Protein AF-A0A6B3HE73-F1 (afdb_monomer)

Solvent-accessible surface area (backbone atoms only — not comparable to full-atom values): 3276 Å² total; per-residue (Å²): 131,60,68,67,61,52,52,56,56,14,59,61,15,85,71,58,45,70,86,51,75,62,65,53,49,52,54,49,50,45,52,75,50,85,40,76,88,69,74,97,74,87,82,83,91,58,58,73,63,127

Structure (mmCIF, N/CA/C/O backbone):
data_AF-A0A6B3HE73-F1
#
_entry.id   AF-A0A6B3HE73-F1
#
loop_
_atom_site.group_PDB
_atom_site.id
_atom_site.type_symbol
_atom_site.label_atom_id
_atom_site.label_alt_id
_atom_site.label_comp_id
_atom_site.label_asym_id
_atom_sit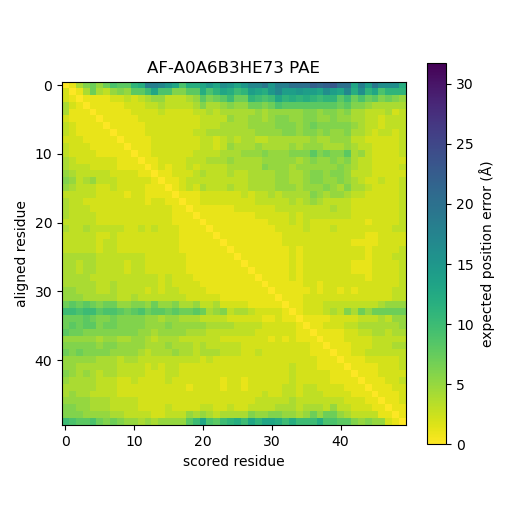e.label_entity_id
_atom_site.label_seq_id
_atom_site.pdbx_PDB_ins_code
_atom_site.Cartn_x
_atom_site.Cartn_y
_atom_site.Cartn_z
_atom_site.occupancy
_atom_site.B_iso_or_equiv
_atom_site.auth_seq_id
_atom_site.auth_comp_id
_atom_site.auth_asym_id
_atom_site.auth_atom_id
_atom_site.pdbx_PDB_model_num
ATOM 1 N N . LYS A 1 1 ? -0.429 -0.603 21.678 1.00 68.94 1 LYS A N 1
ATOM 2 C CA . LYS A 1 1 ? -1.512 0.408 21.647 1.00 68.94 1 LYS A CA 1
ATOM 3 C C . LYS A 1 1 ? -2.683 -0.187 22.398 1.00 68.94 1 LYS A C 1
ATOM 5 O O . LYS A 1 1 ? -2.806 -1.405 22.353 1.00 68.94 1 LYS A O 1
ATOM 10 N N . ASP A 1 2 ? -3.464 0.620 23.102 1.00 92.50 2 ASP A N 1
ATOM 11 C CA . ASP A 1 2 ? -4.733 0.137 23.647 1.00 92.50 2 ASP A CA 1
ATOM 12 C C . ASP A 1 2 ? -5.701 -0.245 22.510 1.00 92.50 2 A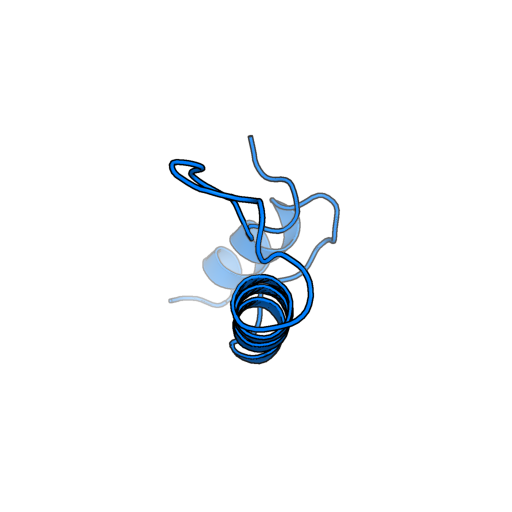SP A C 1
ATOM 14 O O . ASP A 1 2 ? -5.538 0.176 21.357 1.00 92.50 2 ASP A O 1
ATOM 18 N N . GLU A 1 3 ? -6.670 -1.102 22.827 1.00 91.00 3 GLU A N 1
ATOM 19 C CA . GLU A 1 3 ? -7.655 -1.611 21.865 1.00 91.00 3 GLU A CA 1
ATOM 20 C C . GLU A 1 3 ? -8.531 -0.491 21.299 1.00 91.00 3 GLU A C 1
ATOM 22 O O . GLU A 1 3 ? -8.857 -0.507 20.114 1.00 91.00 3 GLU A O 1
ATOM 27 N N . GLU A 1 4 ? -8.834 0.528 22.105 1.00 92.88 4 GLU A N 1
ATOM 28 C CA . GLU A 1 4 ? -9.607 1.695 21.679 1.00 92.88 4 GLU A CA 1
ATOM 29 C C . GLU A 1 4 ? -8.894 2.469 20.560 1.00 92.88 4 GLU A C 1
ATOM 31 O O . GLU A 1 4 ? -9.495 2.804 19.539 1.00 92.88 4 GLU A O 1
ATOM 36 N N . THR A 1 5 ? -7.585 2.702 20.689 1.00 93.25 5 THR A N 1
ATOM 37 C CA . THR A 1 5 ? -6.797 3.355 19.639 1.00 93.25 5 THR A CA 1
ATOM 38 C C . THR A 1 5 ? -6.746 2.500 18.379 1.00 93.25 5 THR A C 1
ATOM 40 O O . THR A 1 5 ? -6.809 3.045 17.278 1.00 93.25 5 THR A O 1
ATOM 43 N N . VAL A 1 6 ? -6.626 1.177 18.514 1.00 91.75 6 VAL A N 1
ATOM 44 C CA . VAL A 1 6 ? -6.621 0.251 17.371 1.00 91.75 6 VAL A CA 1
ATOM 45 C C . VAL A 1 6 ? -7.964 0.294 16.641 1.00 91.75 6 VAL A C 1
ATOM 47 O O . VAL A 1 6 ? -7.976 0.465 15.423 1.00 91.75 6 VAL A O 1
ATOM 50 N N . ALA A 1 7 ? -9.079 0.229 17.370 1.00 92.25 7 ALA A N 1
ATOM 51 C CA . ALA A 1 7 ? -10.425 0.314 16.812 1.00 92.25 7 ALA A CA 1
ATOM 52 C C . ALA A 1 7 ? -10.670 1.663 16.121 1.00 92.25 7 ALA A C 1
ATOM 54 O O . ALA A 1 7 ? -11.133 1.706 14.982 1.00 92.25 7 ALA A O 1
ATOM 55 N N . ARG A 1 8 ? -10.265 2.772 16.755 1.00 92.12 8 ARG A N 1
ATOM 56 C CA . ARG A 1 8 ? -10.363 4.109 16.156 1.00 92.12 8 ARG A CA 1
ATOM 57 C C . ARG A 1 8 ? -9.567 4.213 14.858 1.00 92.12 8 ARG A C 1
ATOM 59 O O . ARG A 1 8 ? -10.048 4.809 13.905 1.00 92.12 8 ARG A O 1
ATOM 66 N N . MET A 1 9 ? -8.360 3.648 14.808 1.00 91.81 9 MET A N 1
ATOM 67 C CA . MET A 1 9 ? -7.541 3.639 13.591 1.00 91.81 9 MET A CA 1
ATOM 68 C C . MET A 1 9 ? -8.137 2.753 12.493 1.00 91.81 9 MET A C 1
ATOM 70 O O . MET A 1 9 ? -8.057 3.113 11.323 1.00 91.81 9 MET A O 1
ATOM 74 N N . ALA A 1 10 ? -8.751 1.623 12.852 1.00 93.00 10 ALA A N 1
ATOM 75 C CA . ALA A 1 10 ? -9.419 0.742 11.898 1.00 93.00 10 ALA A CA 1
ATOM 76 C C . ALA A 1 10 ? -10.629 1.411 11.225 1.00 93.00 10 ALA A C 1
ATOM 78 O O . ALA A 1 10 ? -10.884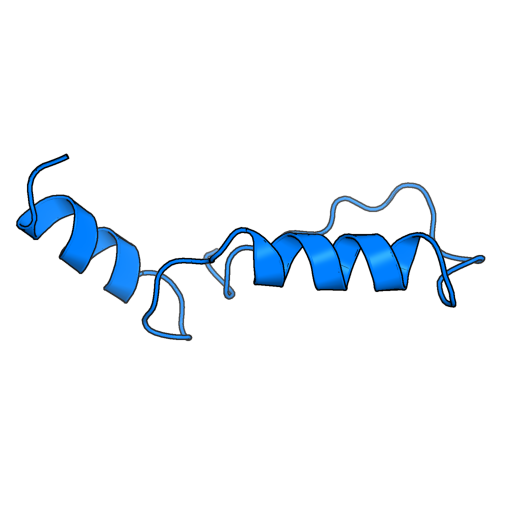 1.145 10.058 1.00 93.00 10 ALA A O 1
ATOM 79 N N . ALA A 1 11 ? -11.323 2.313 11.924 1.00 93.56 11 ALA A N 1
ATOM 80 C CA . ALA A 1 11 ? -12.484 3.036 11.400 1.00 93.56 11 ALA A CA 1
ATOM 81 C C . ALA A 1 11 ? -12.139 4.257 10.519 1.00 93.56 11 ALA A C 1
ATOM 83 O O . ALA A 1 11 ? -13.027 4.848 9.915 1.00 93.56 11 ALA A O 1
ATOM 84 N N . GLN A 1 12 ? -10.870 4.679 10.462 1.00 93.19 12 GLN A N 1
ATOM 85 C CA . GLN A 1 12 ? -10.441 5.818 9.637 1.00 93.19 12 GLN A CA 1
ATOM 86 C C . GLN A 1 12 ? -10.487 5.564 8.121 1.00 93.19 12 GLN A C 1
ATOM 88 O O . GLN A 1 12 ? -10.973 6.436 7.398 1.00 93.19 12 GLN A O 1
ATOM 93 N N . PRO A 1 13 ? -9.941 4.453 7.591 1.00 93.75 13 PRO A N 1
ATOM 94 C CA . PRO A 1 13 ? -10.039 4.173 6.166 1.00 93.75 13 PRO A CA 1
ATOM 95 C C . PRO A 1 13 ? -11.485 3.829 5.783 1.00 93.75 13 PRO A C 1
ATOM 97 O O . PRO A 1 13 ? -12.137 3.091 6.518 1.00 93.75 13 PRO A O 1
ATOM 100 N N . PRO A 1 14 ? -11.959 4.236 4.591 1.00 92.50 14 PRO A N 1
ATOM 101 C CA . PRO A 1 14 ? -13.240 3.790 4.031 1.00 92.50 14 PRO A CA 1
ATOM 102 C C . PRO A 1 14 ? -13.455 2.269 3.991 1.00 92.50 14 PRO A C 1
ATOM 104 O O . PRO A 1 14 ? -14.583 1.806 3.893 1.00 92.50 14 PRO A O 1
ATOM 107 N N . LEU A 1 15 ? -12.374 1.486 4.034 1.00 90.88 15 LEU A N 1
ATOM 108 C CA . LEU A 1 15 ? -12.416 0.023 4.088 1.00 90.88 15 LEU A CA 1
ATOM 109 C C . LEU A 1 15 ? -12.663 -0.540 5.502 1.00 90.88 15 LEU A C 1
ATOM 111 O O . LEU A 1 15 ? -12.695 -1.758 5.654 1.00 90.88 15 LEU A O 1
ATOM 115 N N . GLU A 1 16 ? -12.771 0.322 6.519 1.00 92.56 16 GLU A N 1
ATOM 116 C CA . GLU A 1 16 ? -13.101 -0.004 7.917 1.00 92.56 16 GLU A CA 1
ATOM 117 C C . GLU A 1 16 ? -12.222 -1.098 8.549 1.00 92.56 16 GLU A C 1
ATOM 119 O O . GLU A 1 16 ? -12.644 -1.870 9.412 1.00 92.56 16 GLU A O 1
ATOM 124 N N . ARG A 1 17 ? -10.957 -1.173 8.124 1.00 94.56 17 ARG A N 1
ATOM 125 C CA . ARG A 1 17 ? -9.969 -2.094 8.688 1.00 94.56 17 ARG A CA 1
ATOM 126 C C . ARG A 1 17 ? -8.568 -1.519 8.666 1.00 94.56 17 ARG A C 1
ATOM 128 O O . ARG A 1 17 ? -8.217 -0.694 7.82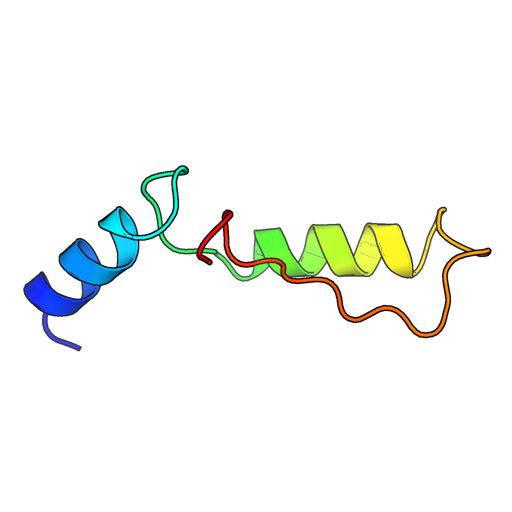4 1.00 94.56 17 ARG A O 1
ATOM 135 N N . LEU A 1 18 ? -7.716 -2.061 9.530 1.00 94.81 18 LEU A N 1
ATOM 136 C CA . LEU A 1 18 ? -6.282 -1.853 9.399 1.00 94.81 18 LEU A CA 1
ATOM 137 C C . LEU A 1 18 ? -5.738 -2.588 8.170 1.00 94.81 18 LEU A C 1
ATOM 139 O O . LEU A 1 18 ? -6.156 -3.701 7.833 1.00 94.81 18 LEU A O 1
ATOM 143 N N . GLY A 1 19 ? -4.771 -1.946 7.519 1.00 94.62 19 GLY A N 1
ATOM 144 C CA . GLY A 1 19 ? -3.944 -2.597 6.516 1.00 94.62 19 GLY A CA 1
ATOM 145 C C . GLY A 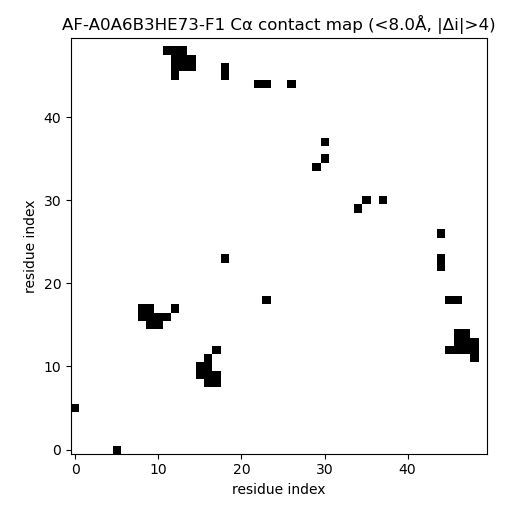1 19 ? -3.126 -3.723 7.143 1.00 94.62 19 GLY A C 1
ATOM 146 O O . GLY A 1 19 ? -2.680 -3.639 8.289 1.00 94.62 19 GLY A O 1
ATOM 147 N N . THR A 1 20 ? -2.920 -4.774 6.370 1.00 96.12 20 THR A N 1
ATOM 148 C CA . THR A 1 20 ? -2.067 -5.909 6.703 1.00 96.12 20 THR A CA 1
ATOM 149 C C . THR A 1 20 ? -0.776 -5.834 5.887 1.00 96.12 20 THR A C 1
ATOM 151 O O . THR A 1 20 ? -0.741 -5.187 4.837 1.00 96.12 20 THR A O 1
ATOM 154 N N . PRO A 1 21 ? 0.297 -6.528 6.301 1.00 97.44 21 PRO A N 1
ATOM 155 C CA . PRO A 1 21 ? 1.502 -6.635 5.479 1.00 97.44 21 PRO A CA 1
ATOM 156 C C . PRO A 1 21 ? 1.238 -7.190 4.070 1.00 97.44 21 PRO A C 1
ATOM 158 O O . PRO A 1 21 ? 1.946 -6.829 3.131 1.00 97.44 21 PRO A O 1
ATOM 161 N N . HIS A 1 22 ? 0.214 -8.036 3.909 1.00 98.06 22 HIS A N 1
ATOM 162 C CA . HIS A 1 22 ? -0.132 -8.624 2.618 1.00 98.06 22 HIS A CA 1
ATOM 163 C C . HIS A 1 22 ? -0.664 -7.580 1.628 1.00 98.06 22 HIS A C 1
ATOM 165 O O . HIS A 1 22 ? -0.240 -7.578 0.477 1.00 98.06 22 HIS A O 1
ATOM 171 N N . ASP A 1 23 ? -1.476 -6.625 2.099 1.00 96.75 23 ASP A N 1
ATOM 172 C CA . ASP A 1 23 ? -2.000 -5.531 1.265 1.00 96.75 23 ASP A CA 1
ATOM 173 C C . ASP A 1 23 ? -0.868 -4.722 0.610 1.00 96.75 23 ASP A C 1
ATOM 175 O O . ASP A 1 23 ? -0.949 -4.319 -0.548 1.00 96.75 23 ASP A O 1
ATOM 179 N N . ILE A 1 24 ? 0.228 -4.505 1.344 1.00 97.38 24 ILE A N 1
ATOM 180 C CA . ILE A 1 24 ? 1.405 -3.800 0.824 1.00 97.38 24 ILE A CA 1
ATOM 181 C C . ILE A 1 24 ? 2.206 -4.695 -0.124 1.00 97.38 24 ILE A C 1
ATOM 183 O O . ILE A 1 24 ? 2.671 -4.229 -1.165 1.00 97.38 24 ILE A O 1
ATOM 187 N N . ALA A 1 25 ? 2.365 -5.977 0.216 1.00 98.00 25 ALA A N 1
ATOM 188 C CA . ALA A 1 25 ? 3.098 -6.931 -0.608 1.00 98.00 25 ALA A CA 1
ATOM 189 C C . ALA A 1 25 ? 2.475 -7.085 -2.005 1.00 98.00 25 ALA A C 1
ATOM 191 O O . ALA A 1 25 ? 3.207 -7.107 -2.994 1.00 98.00 25 ALA A O 1
ATOM 192 N N . GLU A 1 26 ? 1.144 -7.130 -2.104 1.00 97.00 26 GLU A N 1
ATOM 193 C CA . GLU A 1 26 ? 0.447 -7.204 -3.391 1.00 97.00 26 GLU A CA 1
ATOM 194 C C . GLU A 1 26 ? 0.685 -5.954 -4.247 1.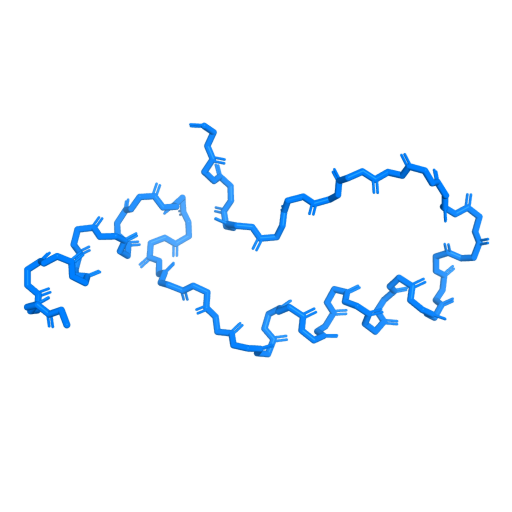00 97.00 26 GLU A C 1
ATOM 196 O O . GLU A 1 26 ? 1.019 -6.073 -5.429 1.00 97.00 2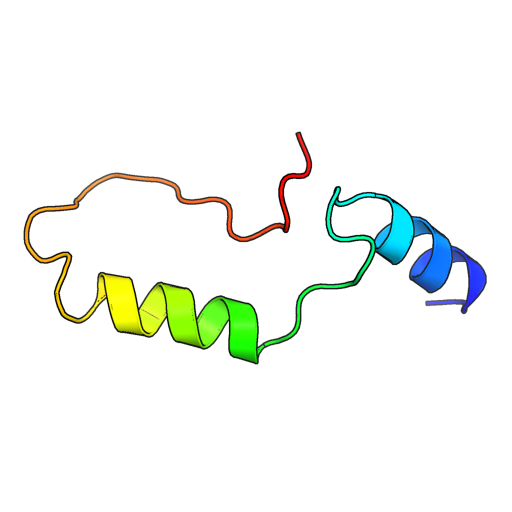6 GLU A O 1
ATOM 201 N N . VAL A 1 27 ? 0.616 -4.757 -3.648 1.00 96.75 27 VAL A N 1
ATOM 202 C CA . VAL A 1 27 ? 0.915 -3.493 -4.345 1.00 96.75 27 VAL A CA 1
ATOM 203 C C . VAL A 1 27 ? 2.356 -3.475 -4.859 1.00 96.75 27 VAL A C 1
ATOM 205 O O . VAL A 1 27 ? 2.597 -3.126 -6.014 1.00 96.75 27 VAL A O 1
ATOM 208 N N . VAL A 1 28 ? 3.32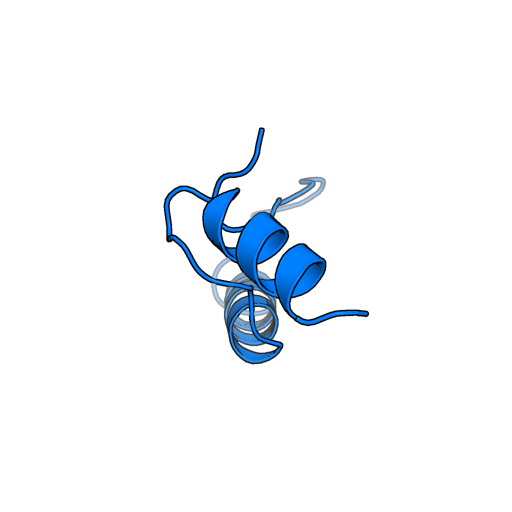3 -3.884 -4.033 1.00 96.75 28 VAL A N 1
ATOM 209 C CA . VAL A 1 28 ? 4.736 -3.959 -4.434 1.00 96.75 28 VAL A CA 1
ATOM 210 C C . VAL A 1 28 ? 4.938 -4.979 -5.556 1.00 96.75 28 VAL A C 1
ATOM 212 O O . VAL A 1 28 ? 5.634 -4.680 -6.524 1.00 96.75 28 VAL A O 1
ATOM 215 N N . SER A 1 29 ? 4.313 -6.154 -5.463 1.00 97.19 29 SER A N 1
ATOM 216 C CA . SER A 1 29 ? 4.396 -7.200 -6.488 1.00 97.19 29 SER A CA 1
ATOM 217 C C . SER A 1 29 ? 3.836 -6.724 -7.833 1.00 97.19 29 SER A C 1
ATOM 219 O O . SER A 1 29 ? 4.468 -6.907 -8.876 1.00 97.19 29 SER A O 1
ATOM 221 N N . PHE A 1 30 ? 2.702 -6.016 -7.815 1.00 96.38 30 PHE A N 1
ATOM 222 C CA . PHE A 1 30 ? 2.136 -5.384 -9.006 1.00 96.38 30 PHE A CA 1
ATOM 223 C C . PHE A 1 30 ? 3.080 -4.331 -9.609 1.00 96.38 30 PHE A C 1
ATOM 225 O O . PHE A 1 30 ? 3.321 -4.334 -10.819 1.00 96.38 30 PHE A O 1
ATOM 232 N N . LEU A 1 31 ? 3.657 -3.457 -8.776 1.00 96.44 31 LEU A N 1
ATOM 233 C CA . LEU A 1 31 ? 4.581 -2.417 -9.238 1.00 96.44 31 LEU A CA 1
ATOM 234 C C . LEU A 1 31 ? 5.886 -2.996 -9.808 1.00 96.44 31 LEU A C 1
ATOM 236 O O . LEU A 1 31 ? 6.374 -2.526 -10.834 1.00 96.44 31 LEU A O 1
ATOM 240 N N . ALA A 1 32 ? 6.435 -4.039 -9.184 1.00 95.75 32 ALA A N 1
ATOM 241 C CA . ALA A 1 32 ? 7.645 -4.720 -9.649 1.00 95.75 32 ALA A CA 1
ATOM 242 C C . ALA A 1 32 ? 7.408 -5.601 -10.896 1.00 95.75 32 ALA A C 1
ATOM 244 O O . ALA A 1 32 ? 8.350 -5.917 -11.637 1.00 95.75 32 ALA A O 1
ATOM 245 N N . GLY A 1 33 ? 6.158 -6.009 -11.131 1.00 94.88 33 GLY A N 1
ATOM 246 C CA . GLY A 1 33 ? 5.741 -6.850 -12.246 1.00 94.88 33 GLY A CA 1
ATOM 247 C C . GLY A 1 33 ? 5.216 -6.045 -13.443 1.00 94.88 33 GLY A C 1
ATOM 248 O O . GLY A 1 33 ? 6.018 -5.464 -14.181 1.00 94.88 33 GLY A O 1
ATOM 249 N N . PRO A 1 34 ? 3.896 -6.059 -13.708 1.00 95.00 34 PRO A N 1
ATOM 250 C CA . PRO A 1 34 ? 3.297 -5.508 -14.929 1.00 95.00 34 PRO A CA 1
ATOM 251 C C . PRO A 1 34 ? 3.423 -3.984 -15.087 1.00 95.00 34 PRO A C 1
ATOM 253 O O . PRO A 1 34 ? 3.345 -3.490 -16.210 1.00 95.00 34 PRO A O 1
ATOM 256 N N . ALA A 1 35 ? 3.645 -3.219 -14.016 1.00 96.56 35 ALA A N 1
ATOM 257 C CA . ALA A 1 35 ? 3.632 -1.752 -14.054 1.00 96.56 35 ALA A CA 1
ATOM 258 C C . ALA A 1 35 ? 4.928 -1.106 -14.602 1.00 96.56 35 ALA A C 1
ATOM 260 O O . ALA A 1 35 ? 5.337 -0.040 -14.145 1.00 96.56 35 ALA A O 1
ATOM 261 N N . ARG A 1 36 ? 5.593 -1.713 -15.596 1.00 93.88 36 ARG A N 1
ATOM 262 C CA . ARG A 1 36 ? 6.965 -1.343 -16.016 1.00 93.88 36 ARG A CA 1
ATOM 263 C C . ARG A 1 36 ? 7.142 0.073 -16.577 1.00 93.88 36 ARG A C 1
ATOM 265 O O . ARG A 1 36 ? 8.275 0.522 -16.714 1.00 93.88 36 ARG A O 1
ATOM 272 N N . TRP A 1 37 ? 6.054 0.766 -16.905 1.00 95.69 37 TRP A N 1
ATOM 273 C CA . TRP A 1 37 ? 6.084 2.146 -17.403 1.00 95.69 37 TRP A CA 1
ATOM 274 C C . TRP A 1 37 ? 5.708 3.197 -16.343 1.00 95.69 37 TRP A C 1
ATOM 276 O O . TRP A 1 37 ? 5.597 4.380 -16.651 1.00 95.69 37 TRP A O 1
ATOM 286 N N . VAL A 1 38 ? 5.512 2.787 -15.085 1.00 95.81 38 VAL A N 1
ATOM 287 C CA . VAL A 1 38 ? 5.218 3.691 -13.965 1.00 95.81 38 VAL A CA 1
ATOM 288 C C . VAL A 1 38 ? 6.517 4.051 -13.248 1.00 95.81 38 VAL A C 1
ATOM 290 O O . VAL A 1 38 ? 7.245 3.172 -12.795 1.00 95.81 38 VAL A O 1
ATOM 293 N N . ASN A 1 39 ? 6.810 5.346 -13.116 1.00 95.81 39 ASN A N 1
ATOM 294 C CA . ASN A 1 39 ? 7.979 5.837 -12.385 1.00 95.81 39 ASN A CA 1
ATOM 295 C C . ASN A 1 39 ? 7.693 7.192 -11.709 1.00 95.81 39 ASN A C 1
ATOM 297 O O . ASN A 1 39 ? 6.799 7.934 -12.125 1.00 95.81 39 ASN A O 1
ATOM 301 N N . GLY A 1 40 ? 8.445 7.507 -10.652 1.00 96.56 40 GLY A N 1
ATOM 302 C CA . GLY A 1 40 ? 8.399 8.791 -9.943 1.00 96.56 40 GLY A CA 1
ATOM 303 C C . GLY A 1 40 ? 7.119 9.052 -9.144 1.00 96.56 40 GLY A C 1
ATOM 304 O O . GLY A 1 40 ? 6.901 10.179 -8.712 1.00 96.56 40 GLY A O 1
ATOM 305 N N . GLN A 1 41 ? 6.263 8.043 -8.960 1.00 97.00 41 GLN A N 1
ATOM 306 C CA . GLN A 1 41 ? 4.988 8.190 -8.257 1.00 97.00 41 GLN A CA 1
ATOM 307 C C . GLN A 1 41 ? 5.118 7.846 -6.773 1.00 97.00 41 GLN A C 1
ATOM 309 O O . GLN A 1 41 ? 5.764 6.866 -6.405 1.00 97.00 41 GLN A O 1
ATOM 314 N N . VAL A 1 42 ? 4.427 8.611 -5.925 1.00 95.69 42 VAL A N 1
ATOM 315 C CA . VAL A 1 42 ? 4.186 8.249 -4.523 1.00 95.69 42 VAL A CA 1
ATOM 316 C C . VAL A 1 42 ? 2.789 7.646 -4.426 1.00 95.69 42 VAL A C 1
ATOM 318 O O . VAL A 1 42 ? 1.792 8.362 -4.504 1.00 95.69 42 VAL A O 1
ATOM 321 N N . LEU A 1 43 ? 2.711 6.327 -4.257 1.00 94.44 43 LEU A N 1
ATOM 322 C CA . LEU A 1 43 ? 1.443 5.609 -4.128 1.00 94.44 43 LEU A CA 1
ATOM 323 C C . LEU A 1 43 ? 1.080 5.411 -2.651 1.00 94.44 43 LEU A C 1
ATOM 325 O O . LEU A 1 43 ? 1.838 4.807 -1.893 1.00 94.44 43 LEU A O 1
ATOM 329 N N . ARG A 1 44 ? -0.099 5.889 -2.237 1.00 94.81 44 ARG A N 1
ATOM 330 C CA . ARG A 1 44 ? -0.629 5.660 -0.885 1.00 94.81 44 ARG A CA 1
ATOM 331 C C . ARG A 1 44 ? -1.444 4.367 -0.842 1.00 94.81 44 ARG A C 1
ATOM 333 O O . ARG A 1 44 ? -2.590 4.340 -1.273 1.00 94.81 44 ARG A O 1
ATOM 340 N N . ALA A 1 45 ? -0.870 3.313 -0.268 1.00 95.44 45 ALA A N 1
ATOM 341 C CA . ALA A 1 45 ? -1.567 2.064 0.047 1.00 95.44 45 ALA A CA 1
ATOM 342 C C . ALA A 1 45 ? -2.120 2.103 1.487 1.00 95.44 45 ALA A C 1
ATOM 344 O O . ALA A 1 45 ? -1.670 1.371 2.363 1.00 95.44 45 ALA A O 1
ATOM 345 N N . ASN A 1 46 ? -3.044 3.028 1.759 1.00 94.12 46 ASN A N 1
ATOM 346 C CA . ASN A 1 46 ? -3.519 3.348 3.116 1.00 94.12 46 ASN A CA 1
ATOM 347 C C . ASN A 1 46 ? -5.032 3.144 3.308 1.00 94.12 46 ASN A C 1
ATOM 349 O O . ASN A 1 46 ? -5.622 3.722 4.216 1.00 94.12 46 ASN A O 1
ATOM 353 N N . GLY A 1 47 ? -5.674 2.381 2.423 1.00 92.81 47 GLY A N 1
ATOM 354 C CA . GLY A 1 47 ? -7.114 2.140 2.482 1.00 92.81 47 GLY A CA 1
ATOM 355 C C . GLY A 1 47 ? -7.986 3.363 2.185 1.00 92.81 47 GLY A C 1
ATOM 356 O O . GLY A 1 47 ? -9.173 3.307 2.479 1.00 92.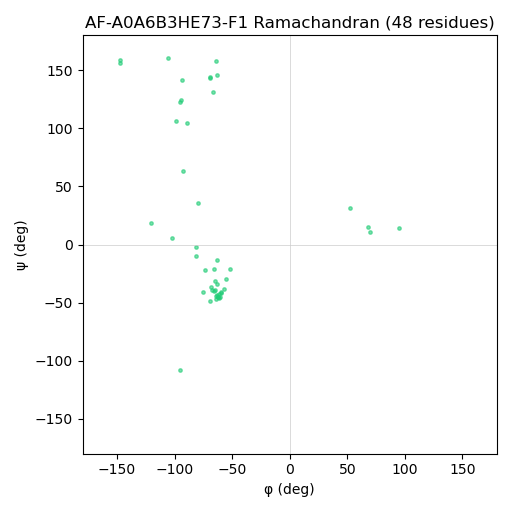81 47 GLY A O 1
ATOM 357 N N . GLY A 1 48 ? -7.430 4.438 1.605 1.00 92.88 48 GLY A N 1
ATOM 358 C CA . GLY A 1 48 ? -8.189 5.612 1.154 1.00 92.88 48 GLY A CA 1
ATOM 359 C C . GLY A 1 48 ? -8.263 6.771 2.152 1.00 92.88 48 GLY A C 1
ATOM 360 O O . GLY A 1 48 ? -9.074 7.671 1.967 1.00 92.88 48 GLY A O 1
ATOM 361 N N . ILE A 1 49 ? -7.432 6.767 3.197 1.00 91.88 49 ILE A N 1
ATOM 362 C CA . ILE A 1 49 ? -7.331 7.883 4.153 1.00 91.88 49 ILE A CA 1
ATOM 363 C C . ILE A 1 49 ? -6.745 9.118 3.439 1.00 91.88 49 ILE A C 1
ATOM 365 O O . ILE A 1 49 ? -5.705 9.004 2.775 1.00 91.88 49 ILE A O 1
ATOM 369 N N . VAL A 1 50 ? -7.383 10.286 3.590 1.00 83.69 50 VAL A N 1
ATOM 370 C CA . VAL A 1 50 ? -6.938 11.586 3.040 1.00 83.69 50 VAL A CA 1
ATOM 371 C C . VAL A 1 50 ? -6.479 12.516 4.150 1.00 83.69 50 VAL A C 1
ATOM 373 O O . VAL A 1 50 ? -7.210 12.626 5.158 1.00 83.69 50 VAL A O 1
#

Mean predicted aligned error: 3.36 Å

pLDDT: mean 93.94, std 4.35, range [68.94, 98.06]

Nearest PDB structures (foldseek):
  2foi-assembly1_C  TM=7.553E-01  e=1.509E-01  Plasmodium falciparum 3D7
  1lx6-assembly1_A  TM=8.541E-01  e=3.275E-01  Escherichia coli
  2yw9-assembly2_H  TM=8.303E-01  e=3.771E-01  Thermus thermophilus HB8
  2yw9-assembly2_E  TM=8.570E-01  e=4.659E-01  Thermus thermophilus HB8
  2yw9-assembly2_F  TM=8.795E-01  e=8.186E-01  Thermus thermophilus HB8

Secondary structure (DSSP, 8-state):
--HHHHHHHHTSSTT-S---HHHHHHHHHHHHTT-TT--S-----STT--

Sequence (50 aa):
KDEETVARMAAQPPLERLGTPHDIAEVVSFLAGPARWVNGQVLRANGGIV

Foldseek 3Di:
DDPVVQQVLLCQAPVSGFDDPVLVVVVVVCCVPPVVVDDPDDDDSGNHHD

Radius of gyration: 13.68 Å; Cα contacts (8 Å, |Δi|>4): 29; chains: 1; bounding box: 22×20×41 Å